Protein AF-A0A5E7AUZ4-F1 (afdb_monomer)

InterPro domains:
  IPR012318 Crp-type HTH domain [PF13545] (45-82)
  IPR014710 RmlC-like jelly roll fold [G3DSA:2.60.120.10] (1-84)
  IPR036390 Winged helix DNA-binding domain superfamily [SSF46785] (42-82)

pLDDT: mean 88.55, std 10.17, range [47.25, 98.25]

Radius of gyration: 17.31 Å; Cα contacts (8 Å, |Δi|>4): 40; chains: 1; bounding box: 34×29×51 Å

Mean predicted aligned error: 5.97 Å

Organism: Pseudomonas fluorescens (NCBI:txid294)

Structure (mmCIF, N/CA/C/O backbone):
data_AF-A0A5E7AUZ4-F1
#
_entry.id   AF-A0A5E7AUZ4-F1
#
loop_
_atom_site.group_PDB
_atom_site.id
_atom_site.type_symbol
_atom_site.label_atom_id
_atom_site.label_alt_id
_atom_site.label_comp_id
_atom_site.label_asym_id
_atom_site.label_entity_id
_atom_site.label_seq_id
_atom_site.pdbx_PDB_ins_code
_atom_site.Cartn_x
_atom_site.Cartn_y
_atom_site.Cartn_z
_atom_site.occupancy
_atom_site.B_iso_or_equiv
_atom_site.auth_seq_id
_atom_site.auth_comp_id
_atom_site.auth_asym_id
_atom_site.auth_atom_id
_atom_site.pdbx_PDB_model_num
ATOM 1 N N . MET A 1 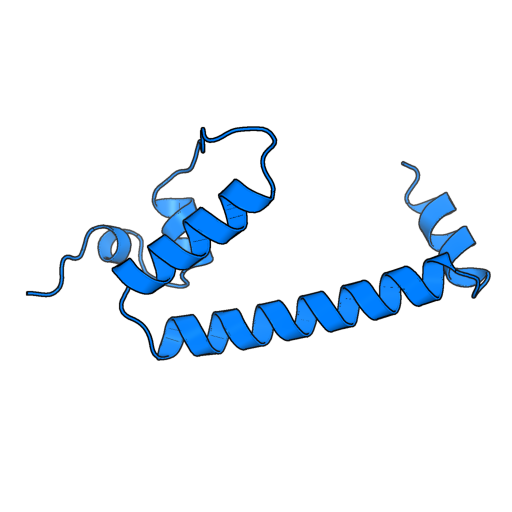1 ? -0.239 13.166 18.744 1.00 53.28 1 MET A N 1
ATOM 2 C CA . MET A 1 1 ? -1.424 12.480 19.301 1.00 53.28 1 MET A CA 1
ATOM 3 C C . MET A 1 1 ? -0.932 11.330 20.180 1.00 53.28 1 MET A C 1
ATOM 5 O O . MET A 1 1 ? -0.147 10.509 19.721 1.00 53.28 1 MET A O 1
ATOM 9 N N . GLU A 1 2 ? -1.253 11.363 21.471 1.00 64.38 2 GLU A N 1
ATOM 10 C CA . GLU A 1 2 ? -0.657 10.538 22.531 1.00 64.38 2 GLU A CA 1
ATOM 11 C C . GLU A 1 2 ? -0.968 9.042 22.339 1.00 64.38 2 GLU A C 1
ATOM 13 O O . GLU A 1 2 ? -2.113 8.627 22.501 1.00 64.38 2 GLU A O 1
ATOM 18 N N . ARG A 1 3 ? 0.042 8.202 22.049 1.00 81.69 3 ARG A N 1
ATOM 19 C CA . ARG A 1 3 ? -0.097 6.727 21.930 1.00 81.69 3 ARG A CA 1
ATOM 20 C C . ARG A 1 3 ? -0.919 6.099 23.071 1.00 81.69 3 ARG A C 1
ATOM 22 O O . ARG A 1 3 ? -1.580 5.086 22.865 1.00 81.69 3 ARG A O 1
ATOM 29 N N . ARG A 1 4 ? -0.867 6.708 24.261 1.00 88.19 4 ARG A N 1
ATOM 30 C CA . ARG A 1 4 ? -1.638 6.334 25.450 1.00 88.19 4 ARG A CA 1
ATOM 31 C C . ARG A 1 4 ? -3.144 6.582 25.288 1.00 88.19 4 ARG A C 1
ATOM 33 O O . ARG A 1 4 ? -3.897 5.630 25.438 1.00 88.19 4 ARG A O 1
ATOM 40 N N . ARG A 1 5 ? -3.572 7.786 24.886 1.00 90.00 5 ARG A N 1
ATOM 41 C CA . ARG A 1 5 ? -4.994 8.088 24.616 1.00 90.00 5 ARG A CA 1
ATOM 42 C C . ARG A 1 5 ? -5.584 7.178 23.547 1.00 90.00 5 ARG A C 1
ATOM 44 O O . ARG A 1 5 ? -6.702 6.710 23.694 1.00 90.00 5 ARG A O 1
ATOM 51 N N . LEU A 1 6 ? -4.817 6.889 22.494 1.00 88.25 6 LEU A N 1
ATOM 52 C CA . LEU A 1 6 ? -5.265 5.993 21.427 1.00 88.25 6 LEU A CA 1
ATOM 53 C C . LEU A 1 6 ? -5.564 4.579 21.955 1.00 88.25 6 LEU A C 1
ATOM 55 O O . LEU A 1 6 ? -6.582 3.991 21.604 1.00 88.25 6 LEU A O 1
ATOM 59 N N . LYS A 1 7 ? -4.687 4.047 22.819 1.00 89.00 7 LYS A N 1
ATOM 60 C CA . LYS A 1 7 ? -4.888 2.745 23.473 1.00 89.00 7 LYS A CA 1
ATOM 61 C C . LYS A 1 7 ? -6.058 2.768 24.453 1.00 89.00 7 LYS A C 1
ATOM 63 O O . LYS A 1 7 ? -6.820 1.811 24.494 1.00 89.00 7 LYS A O 1
ATOM 68 N N . GLU A 1 8 ? -6.197 3.839 25.23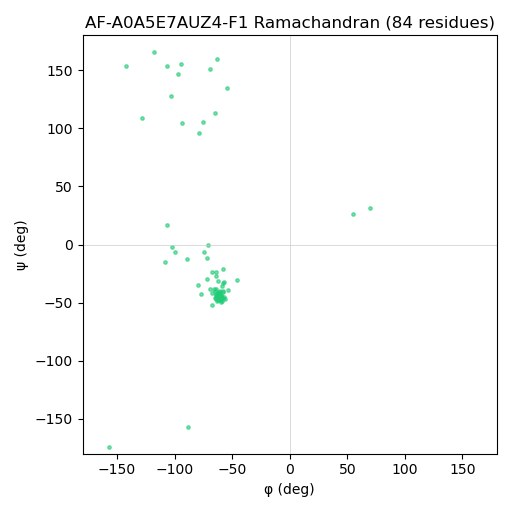0 1.00 92.75 8 GLU A N 1
ATOM 69 C CA . GLU A 1 8 ? -7.317 4.017 26.159 1.00 92.75 8 GLU A CA 1
ATOM 70 C C . GLU A 1 8 ? -8.659 4.021 25.410 1.00 92.75 8 GLU A C 1
ATOM 72 O O . GLU A 1 8 ? -9.546 3.258 25.775 1.00 92.75 8 GLU A O 1
ATOM 77 N N . GLU A 1 9 ? -8.786 4.787 24.321 1.00 91.75 9 GLU A N 1
ATOM 78 C CA . GLU A 1 9 ? -10.001 4.816 23.490 1.00 91.75 9 GLU A CA 1
ATOM 79 C C . GLU A 1 9 ? -10.274 3.490 22.772 1.00 91.75 9 GLU A C 1
ATOM 81 O O . GLU A 1 9 ? -11.417 3.043 22.705 1.00 91.75 9 GLU A O 1
ATOM 86 N N . PHE A 1 10 ? -9.235 2.808 22.286 1.00 90.81 10 PHE A N 1
ATOM 87 C CA . PHE A 1 10 ? -9.382 1.466 21.720 1.00 90.81 10 PHE A CA 1
ATOM 88 C C . PHE A 1 10 ? -9.932 0.469 22.756 1.00 90.81 10 PHE A C 1
ATOM 90 O O . PHE A 1 10 ? -10.879 -0.264 22.477 1.00 90.81 10 PHE A O 1
ATOM 97 N N . ASN A 1 11 ? -9.398 0.491 23.983 1.00 93.06 11 ASN A N 1
ATOM 98 C CA . ASN A 1 11 ? -9.809 -0.395 25.078 1.00 93.06 11 ASN A CA 1
ATOM 99 C C . ASN A 1 11 ? -11.192 -0.065 25.658 1.00 93.06 11 ASN A C 1
ATOM 101 O O . ASN A 1 11 ? -11.746 -0.863 26.415 1.00 93.06 11 ASN A O 1
ATOM 105 N N . ARG A 1 12 ? -11.779 1.083 25.308 1.00 93.44 12 ARG A N 1
ATOM 106 C CA . ARG A 1 12 ? -13.178 1.397 25.635 1.00 93.44 12 ARG A CA 1
ATOM 107 C C . ARG A 1 12 ? -14.174 0.630 24.766 1.00 93.44 12 ARG A C 1
ATOM 109 O O . ARG A 1 12 ? -15.365 0.698 25.038 1.00 93.44 12 ARG A O 1
ATOM 116 N N . HIS A 1 13 ? -13.701 -0.104 23.753 1.00 89.75 13 HIS A N 1
ATOM 117 C CA . HIS A 1 13 ? -14.523 -0.909 22.844 1.00 89.75 13 HIS A CA 1
ATOM 118 C C . HIS A 1 13 ? -15.650 -0.114 22.152 1.00 89.75 13 HIS A C 1
ATOM 120 O O . HIS A 1 13 ? -16.670 -0.678 21.764 1.00 89.75 13 HIS A O 1
ATOM 126 N N . GLY A 1 14 ? -15.463 1.201 21.994 1.00 90.75 14 GLY A N 1
ATOM 127 C CA . GLY A 1 14 ? -16.391 2.093 21.296 1.00 90.75 14 GLY A CA 1
ATOM 128 C C . GLY A 1 14 ? -16.116 2.184 19.791 1.00 90.75 14 GLY A C 1
ATOM 129 O O . GLY A 1 14 ? -15.470 1.321 19.195 1.00 90.75 14 GLY A O 1
ATOM 130 N N . GLU A 1 15 ? -16.557 3.274 19.162 1.00 93.19 15 GLU A N 1
ATOM 131 C CA . GLU A 1 15 ? -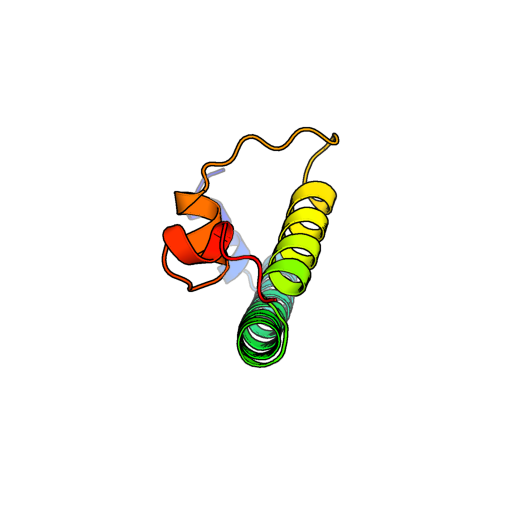16.419 3.489 17.710 1.00 93.19 15 GLU A CA 1
ATOM 132 C C . GLU A 1 15 ? -14.967 3.435 17.216 1.00 93.19 15 GLU A C 1
ATOM 134 O O . GLU A 1 15 ? -14.704 2.951 16.115 1.00 93.19 15 GLU A O 1
ATOM 139 N N . MET A 1 16 ? -14.009 3.854 18.049 1.00 93.00 16 MET A N 1
ATOM 140 C CA . MET A 1 16 ? -12.586 3.800 17.717 1.00 93.00 16 MET A CA 1
ATOM 141 C C . MET A 1 16 ? -12.098 2.366 17.461 1.00 93.00 16 MET A C 1
ATOM 143 O O . MET A 1 16 ? -11.328 2.140 16.527 1.00 93.00 16 MET A O 1
ATOM 147 N N . LEU A 1 17 ? -12.562 1.389 18.250 1.00 94.50 17 LEU A N 1
ATOM 148 C CA . LEU A 1 17 ? -12.230 -0.024 18.049 1.00 94.50 17 LEU A CA 1
ATOM 149 C C . LEU A 1 17 ? -12.768 -0.513 16.700 1.00 94.50 17 LEU A C 1
ATOM 151 O O . LEU A 1 17 ? -12.027 -1.105 15.918 1.00 94.50 17 LEU A O 1
ATOM 155 N N . LEU A 1 18 ? -14.039 -0.230 16.403 1.00 95.19 18 LEU A N 1
ATOM 156 C CA . LEU A 1 18 ? -14.663 -0.634 15.141 1.00 95.19 18 LEU A CA 1
ATOM 157 C C . LEU A 1 18 ? -13.972 0.008 13.933 1.00 95.19 18 LEU A C 1
ATOM 159 O O . LEU A 1 18 ? -13.726 -0.673 12.936 1.00 95.19 18 LEU A O 1
ATOM 163 N N . LEU A 1 19 ? -13.620 1.293 14.026 1.00 95.19 19 LEU A N 1
ATOM 164 C CA . LEU A 1 19 ? -12.879 1.997 12.985 1.00 95.19 19 LEU A CA 1
ATOM 165 C C . LEU A 1 19 ? -11.500 1.368 12.762 1.00 95.19 19 LEU A C 1
ATOM 167 O O . LEU A 1 19 ? -11.126 1.117 11.617 1.00 95.19 19 LEU A O 1
ATOM 171 N N . MET A 1 20 ? -10.767 1.061 13.837 1.00 95.19 20 MET A N 1
ATOM 172 C CA . MET A 1 20 ? -9.473 0.387 13.734 1.00 95.19 20 MET A CA 1
ATOM 173 C C . MET A 1 20 ? -9.592 -1.007 13.123 1.00 95.19 20 MET A C 1
ATOM 175 O O . MET A 1 20 ? -8.805 -1.332 12.243 1.00 95.19 20 MET A O 1
ATOM 179 N N . LEU A 1 21 ? -10.578 -1.813 13.523 1.00 95.88 21 LEU A N 1
ATOM 180 C CA . LEU A 1 21 ? -10.781 -3.151 12.958 1.00 95.88 21 LEU A CA 1
ATOM 181 C C . LEU A 1 21 ? -11.104 -3.092 11.460 1.00 95.88 21 LEU A C 1
ATOM 183 O O . LEU A 1 21 ? -10.519 -3.838 10.675 1.00 95.88 21 LEU A O 1
ATOM 187 N N . ARG A 1 22 ? -11.976 -2.164 11.044 1.00 97.06 22 ARG A N 1
ATOM 188 C CA . ARG A 1 22 ? -12.276 -1.932 9.621 1.00 97.06 22 ARG A CA 1
ATOM 189 C C . ARG A 1 22 ? -11.042 -1.471 8.855 1.00 97.06 22 ARG A C 1
ATOM 191 O O . ARG A 1 22 ? -10.786 -1.966 7.760 1.00 97.06 22 ARG A O 1
ATOM 198 N N . TYR A 1 23 ? -10.258 -0.566 9.438 1.00 95.88 23 TYR A N 1
ATOM 199 C CA . TYR A 1 23 ? -8.997 -0.121 8.855 1.00 95.88 23 TYR A CA 1
ATOM 200 C C . TYR A 1 23 ? -8.000 -1.277 8.717 1.00 95.88 23 TYR A C 1
ATOM 202 O O . TYR A 1 23 ? -7.419 -1.451 7.652 1.00 95.88 23 TYR A O 1
ATOM 210 N N . THR A 1 24 ? -7.842 -2.117 9.743 1.00 97.56 24 THR A N 1
ATOM 211 C CA . THR A 1 24 ? -6.982 -3.305 9.697 1.00 97.56 24 THR A CA 1
ATOM 212 C C . THR A 1 24 ? -7.426 -4.272 8.604 1.00 97.56 24 THR A C 1
ATOM 214 O O . THR A 1 24 ? -6.589 -4.738 7.836 1.00 97.56 24 THR A O 1
ATOM 217 N N . GLN A 1 25 ? -8.727 -4.537 8.470 1.00 98.25 25 GLN A N 1
ATOM 218 C CA . GLN A 1 25 ? -9.252 -5.388 7.402 1.00 98.25 25 GLN A CA 1
ATOM 219 C C . GLN A 1 25 ? -8.974 -4.799 6.010 1.00 98.25 25 GLN A C 1
ATOM 221 O O . GLN A 1 25 ? -8.521 -5.515 5.112 1.00 98.25 25 GLN A O 1
ATOM 226 N N . ALA A 1 26 ? -9.210 -3.497 5.829 1.00 96.69 26 ALA A N 1
ATOM 227 C CA . ALA A 1 26 ? -8.915 -2.804 4.578 1.00 96.69 26 ALA A CA 1
ATOM 228 C C . ALA A 1 26 ? -7.414 -2.852 4.253 1.00 96.69 26 ALA A C 1
ATOM 230 O O . ALA A 1 26 ? -7.038 -3.132 3.116 1.00 96.69 26 ALA A O 1
ATOM 231 N N . LEU A 1 27 ? -6.559 -2.660 5.259 1.00 95.75 27 LEU A N 1
ATOM 232 C CA . LEU A 1 27 ? -5.109 -2.711 5.114 1.00 95.75 27 LEU A CA 1
ATOM 233 C C . LEU A 1 27 ? -4.625 -4.112 4.722 1.00 95.75 27 LEU A C 1
ATOM 235 O O . LEU A 1 27 ? -3.846 -4.240 3.783 1.00 95.75 27 LEU A O 1
ATOM 239 N N . ILE A 1 28 ? -5.123 -5.166 5.375 1.00 97.88 28 ILE A N 1
ATOM 240 C CA . ILE A 1 28 ? -4.800 -6.558 5.016 1.00 97.88 28 ILE A CA 1
ATOM 241 C C . ILE A 1 28 ? -5.231 -6.853 3.575 1.00 97.88 28 ILE A C 1
ATOM 243 O O . ILE A 1 28 ? -4.466 -7.434 2.806 1.00 97.88 28 ILE A O 1
ATOM 247 N N . THR A 1 29 ? -6.426 -6.404 3.187 1.00 96.69 29 THR A N 1
ATOM 248 C CA . THR A 1 29 ? -6.938 -6.565 1.818 1.00 96.69 29 THR A CA 1
ATOM 249 C C . THR A 1 29 ? -6.040 -5.851 0.806 1.00 96.69 29 THR A C 1
ATOM 251 O O . THR A 1 29 ? -5.671 -6.428 -0.217 1.00 96.69 29 THR A O 1
ATOM 254 N N . GLN A 1 30 ? -5.621 -4.621 1.115 1.00 93.19 30 GLN A N 1
ATOM 255 C CA . GLN A 1 30 ? -4.696 -3.856 0.285 1.00 93.19 30 GLN A CA 1
ATOM 256 C C . GLN A 1 30 ? -3.348 -4.576 0.142 1.00 93.19 30 GLN A C 1
ATOM 258 O O . GLN A 1 30 ? -2.848 -4.700 -0.972 1.00 93.19 30 GLN A O 1
ATOM 263 N N . MET A 1 31 ? -2.777 -5.079 1.241 1.00 93.06 31 MET A N 1
ATOM 264 C CA . MET A 1 31 ? -1.507 -5.813 1.233 1.00 93.06 31 MET A CA 1
ATOM 265 C C . MET A 1 31 ? -1.588 -7.081 0.379 1.00 93.06 31 MET A C 1
ATOM 267 O O . MET A 1 31 ? -0.713 -7.314 -0.456 1.00 93.06 31 MET A O 1
ATOM 271 N N . ALA A 1 32 ? -2.653 -7.871 0.544 1.00 94.94 32 ALA A N 1
ATOM 272 C CA . ALA A 1 32 ? -2.880 -9.075 -0.248 1.00 9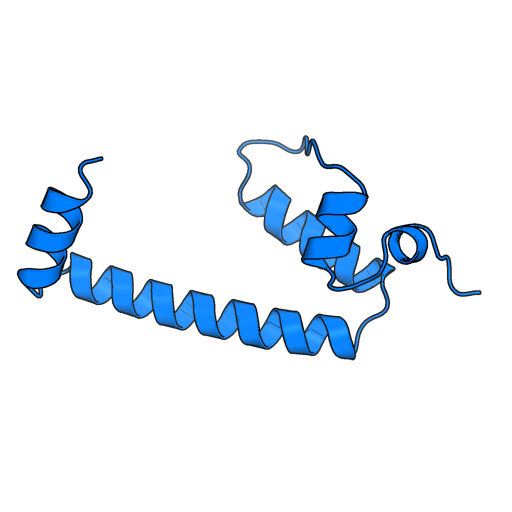4.94 32 ALA A CA 1
ATOM 273 C C . ALA A 1 32 ? -2.983 -8.746 -1.744 1.00 94.94 32 ALA A C 1
ATOM 275 O O . ALA A 1 32 ? -2.351 -9.403 -2.572 1.00 94.94 32 ALA A O 1
ATOM 276 N N . GLN A 1 33 ? -3.720 -7.690 -2.099 1.00 93.06 33 GLN A N 1
ATOM 277 C CA . GLN A 1 33 ? -3.854 -7.302 -3.495 1.00 93.06 33 GLN A CA 1
ATOM 278 C C . GLN A 1 33 ? -2.555 -6.751 -4.086 1.00 93.06 33 GLN A C 1
ATOM 280 O O . GLN A 1 33 ? -2.243 -7.073 -5.228 1.00 93.06 33 GLN A O 1
ATOM 285 N N . THR A 1 34 ? -1.773 -5.976 -3.330 1.00 91.50 34 THR A N 1
ATOM 286 C CA . THR A 1 34 ? -0.438 -5.540 -3.765 1.00 91.50 34 THR A CA 1
ATOM 287 C C . THR A 1 34 ? 0.453 -6.743 -4.069 1.00 91.50 34 THR A C 1
ATOM 289 O O . THR A 1 34 ? 1.043 -6.793 -5.141 1.00 91.50 34 THR A O 1
ATOM 292 N N . ALA A 1 35 ? 0.482 -7.764 -3.206 1.00 91.56 35 ALA A N 1
ATOM 293 C CA . ALA A 1 35 ? 1.270 -8.973 -3.455 1.00 91.56 35 ALA A CA 1
ATOM 294 C C . ALA A 1 35 ? 0.830 -9.718 -4.732 1.00 91.56 35 ALA A C 1
ATOM 296 O O . ALA A 1 35 ? 1.668 -10.153 -5.523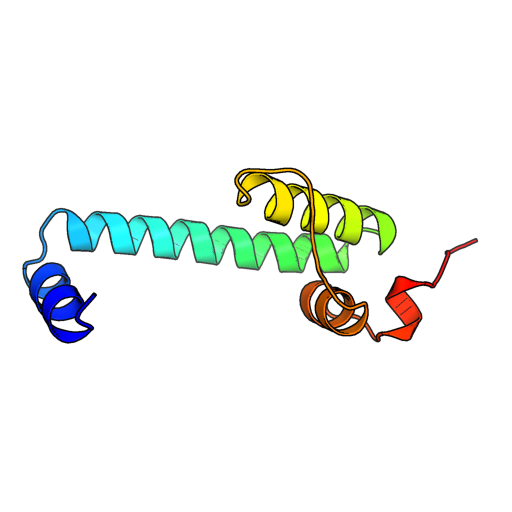 1.00 91.56 35 ALA A O 1
ATOM 297 N N . VAL A 1 36 ? -0.483 -9.833 -4.969 1.00 93.19 36 VAL A N 1
ATOM 298 C CA . VAL A 1 36 ? -1.021 -10.436 -6.200 1.00 93.19 36 VAL A CA 1
ATOM 299 C C . VAL A 1 36 ? -0.646 -9.604 -7.426 1.00 93.19 36 VAL A C 1
ATOM 301 O O . VAL A 1 36 ? -0.176 -10.170 -8.412 1.00 93.19 36 VAL A O 1
ATOM 304 N N . CYS A 1 37 ? -0.812 -8.281 -7.376 1.00 92.12 37 CYS A N 1
ATOM 305 C CA . CYS A 1 37 ? -0.454 -7.392 -8.480 1.00 92.12 37 CYS A CA 1
ATOM 306 C C . CYS A 1 37 ? 1.042 -7.461 -8.800 1.00 92.12 37 CYS A C 1
ATOM 308 O O . CYS A 1 37 ? 1.390 -7.580 -9.971 1.00 92.12 37 CYS A O 1
ATOM 310 N N . ASN A 1 38 ? 1.912 -7.468 -7.786 1.00 89.50 38 ASN A N 1
ATOM 311 C CA . ASN A 1 38 ? 3.360 -7.528 -7.994 1.00 89.50 38 ASN A CA 1
ATOM 312 C C . ASN A 1 38 ? 3.806 -8.837 -8.658 1.00 89.50 38 ASN A C 1
ATOM 314 O O . ASN A 1 38 ? 4.813 -8.870 -9.358 1.00 89.50 38 ASN A O 1
ATOM 318 N N . ARG A 1 39 ? 3.042 -9.921 -8.471 1.00 88.81 39 ARG A N 1
ATOM 319 C CA . ARG A 1 39 ? 3.306 -11.208 -9.120 1.00 88.81 39 ARG A CA 1
ATOM 320 C C . ARG A 1 39 ? 2.819 -11.279 -10.570 1.00 88.81 39 ARG A C 1
ATOM 322 O O . ARG A 1 39 ? 3.427 -11.991 -11.360 1.00 88.81 39 ARG A O 1
ATOM 329 N N . HIS A 1 40 ? 1.705 -10.627 -10.901 1.00 93.38 40 HIS A N 1
ATOM 330 C CA . HIS A 1 40 ? 1.008 -10.854 -12.177 1.00 93.38 40 HIS A CA 1
ATOM 331 C C . HIS A 1 40 ? 1.133 -9.707 -13.181 1.00 93.38 40 HIS A C 1
ATOM 333 O O . HIS A 1 40 ? 0.803 -9.897 -14.347 1.00 93.38 40 HIS A O 1
ATOM 339 N N . HIS A 1 41 ? 1.561 -8.522 -12.752 1.00 92.94 41 HIS A N 1
ATOM 340 C CA . HIS A 1 41 ? 1.670 -7.353 -13.620 1.00 92.94 41 HIS A CA 1
ATOM 341 C C . HIS A 1 41 ? 3.129 -7.037 -13.955 1.00 92.94 41 HIS A C 1
ATOM 343 O O . HIS A 1 41 ? 4.031 -7.327 -13.173 1.00 92.94 41 HIS A O 1
ATOM 349 N N . SER A 1 42 ? 3.357 -6.397 -15.101 1.00 92.94 42 SER A N 1
ATOM 350 C CA . SER A 1 42 ? 4.665 -5.825 -15.456 1.00 92.94 42 SER A CA 1
ATOM 351 C C . SER A 1 42 ? 5.078 -4.714 -14.484 1.00 92.94 42 SER A C 1
ATOM 353 O O . SER A 1 42 ? 4.229 -4.115 -13.820 1.00 92.94 42 SER A O 1
ATOM 355 N N . ILE A 1 43 ? 6.375 -4.403 -14.424 1.00 90.44 43 ILE A N 1
ATOM 356 C CA . ILE A 1 43 ? 6.904 -3.347 -13.545 1.00 90.44 43 ILE A CA 1
ATOM 357 C C . ILE A 1 43 ? 6.244 -1.995 -13.847 1.00 90.44 43 ILE A C 1
ATOM 359 O O . ILE A 1 43 ? 5.832 -1.311 -12.913 1.00 90.44 43 ILE A O 1
ATOM 363 N N . ASP A 1 44 ? 6.032 -1.655 -15.122 1.00 91.44 44 ASP A N 1
ATOM 364 C CA . ASP A 1 44 ? 5.344 -0.421 -15.524 1.00 91.44 44 ASP A CA 1
ATOM 365 C C . ASP A 1 44 ? 3.913 -0.352 -14.977 1.00 91.44 44 ASP A C 1
ATOM 367 O O . ASP A 1 44 ? 3.504 0.650 -14.390 1.00 91.44 44 ASP A O 1
ATOM 371 N N . GLN A 1 45 ? 3.147 -1.440 -15.092 1.00 93.50 45 GLN A N 1
ATOM 372 C CA . GLN A 1 45 ? 1.785 -1.504 -14.554 1.00 93.50 45 GLN A CA 1
ATOM 373 C C . GLN A 1 45 ? 1.761 -1.398 -13.023 1.00 93.50 45 GLN A C 1
ATOM 375 O O . GLN A 1 45 ? 0.883 -0.738 -12.457 1.00 93.50 45 GLN A O 1
ATOM 380 N N . GLN A 1 46 ? 2.711 -2.047 -12.343 1.00 93.94 46 GLN A N 1
ATOM 381 C CA . GLN A 1 46 ? 2.849 -1.957 -10.889 1.00 93.94 46 GLN A CA 1
ATOM 382 C C . GLN A 1 46 ? 3.198 -0.528 -10.456 1.00 93.94 46 GLN A C 1
ATOM 384 O O . GLN A 1 46 ? 2.586 -0.001 -9.524 1.00 93.94 46 GLN A O 1
ATOM 389 N N . LEU A 1 47 ? 4.123 0.118 -11.169 1.00 92.25 47 LEU A N 1
ATOM 390 C CA . LEU A 1 47 ? 4.533 1.496 -10.935 1.00 92.25 47 LEU A CA 1
ATOM 391 C C . LEU A 1 47 ? 3.367 2.466 -11.141 1.00 92.25 47 LEU A C 1
ATOM 393 O O . LEU A 1 47 ? 3.105 3.278 -10.258 1.00 92.25 47 LEU A O 1
ATOM 397 N N . CYS A 1 48 ? 2.611 2.349 -12.238 1.00 93.44 48 CYS A N 1
ATOM 398 C CA . CYS A 1 48 ? 1.415 3.164 -12.468 1.00 93.44 48 CYS A CA 1
ATOM 399 C C . CYS A 1 48 ? 0.408 3.029 -11.320 1.00 93.44 48 CYS A C 1
ATOM 401 O O . CYS A 1 48 ? -0.080 4.034 -10.803 1.00 93.44 48 CYS A O 1
ATOM 403 N N . ARG A 1 49 ? 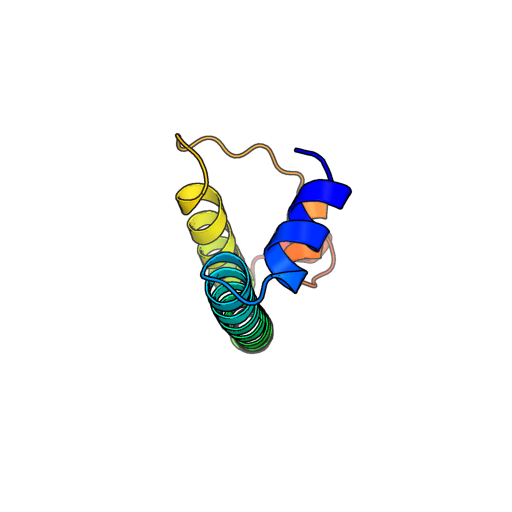0.125 1.795 -10.878 1.00 93.44 49 ARG A N 1
ATOM 404 C CA . ARG A 1 49 ? -0.774 1.547 -9.740 1.00 93.44 49 ARG A CA 1
ATOM 405 C C . ARG A 1 49 ? -0.247 2.192 -8.459 1.00 93.44 49 ARG A C 1
ATOM 407 O O . ARG A 1 49 ? -1.027 2.782 -7.714 1.00 93.44 49 ARG A O 1
ATOM 414 N N . TRP A 1 50 ? 1.049 2.064 -8.185 1.00 92.50 50 TRP A N 1
ATOM 415 C CA . TRP A 1 50 ? 1.669 2.644 -6.998 1.00 92.50 50 TRP A CA 1
ATOM 416 C C . TRP A 1 50 ? 1.614 4.175 -7.011 1.00 92.50 50 TRP A C 1
ATOM 418 O O . TRP A 1 50 ? 1.217 4.765 -6.008 1.00 92.50 50 TRP A O 1
ATOM 428 N N . LEU A 1 51 ? 1.929 4.805 -8.148 1.00 92.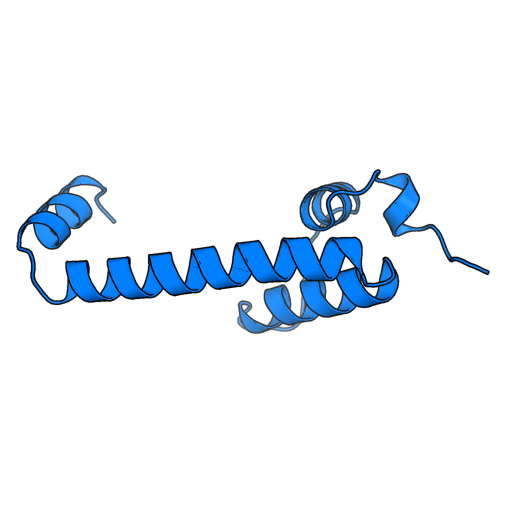75 51 LEU A N 1
ATOM 429 C CA . LEU A 1 51 ? 1.852 6.256 -8.321 1.00 92.75 51 LEU A CA 1
ATOM 430 C C . LEU A 1 51 ? 0.435 6.766 -8.059 1.00 92.75 51 LEU A C 1
ATOM 432 O O . LEU A 1 51 ? 0.268 7.674 -7.254 1.00 92.75 51 LEU A O 1
ATOM 436 N N . LEU A 1 52 ? -0.583 6.140 -8.659 1.00 92.31 52 LEU A N 1
ATOM 437 C CA . LEU A 1 52 ? -1.983 6.515 -8.437 1.00 92.31 52 LEU A CA 1
ATOM 438 C C . LEU A 1 52 ? -2.375 6.391 -6.958 1.00 92.31 52 LEU A C 1
ATOM 440 O O . LEU A 1 52 ? -2.891 7.339 -6.378 1.00 92.31 52 LEU A O 1
ATOM 444 N N . LEU A 1 53 ? -2.033 5.271 -6.309 1.00 90.25 53 LEU A N 1
ATOM 445 C CA . LEU A 1 53 ? -2.302 5.079 -4.880 1.00 90.25 53 LEU A CA 1
ATOM 446 C C . LEU A 1 53 ? -1.639 6.146 -3.999 1.00 90.25 53 LEU A C 1
ATOM 448 O O . LEU A 1 53 ? -2.188 6.499 -2.953 1.00 90.25 53 LEU A O 1
ATOM 452 N N . TYR A 1 54 ? -0.444 6.604 -4.362 1.00 90.50 54 TYR A N 1
ATOM 453 C CA . TYR A 1 54 ? 0.271 7.617 -3.595 1.00 90.50 54 TYR A CA 1
ATOM 454 C C . TYR A 1 54 ? -0.294 9.017 -3.843 1.00 90.50 54 TYR A C 1
ATOM 456 O O . TYR A 1 54 ? -0.502 9.761 -2.888 1.00 90.50 54 TYR A O 1
ATOM 464 N N . LEU A 1 55 ? -0.597 9.346 -5.099 1.00 92.62 55 LEU A N 1
ATOM 465 C CA . LEU A 1 55 ? -1.187 10.622 -5.499 1.00 92.62 55 LEU A CA 1
ATOM 466 C C . LEU A 1 55 ? -2.588 10.817 -4.908 1.00 92.62 55 LEU A C 1
ATOM 468 O O . LEU A 1 55 ? -2.871 11.897 -4.403 1.00 92.62 55 LEU A O 1
ATOM 472 N N . ASP A 1 56 ? -3.409 9.764 -4.832 1.00 91.56 56 ASP A N 1
ATOM 473 C CA . ASP A 1 56 ? -4.731 9.802 -4.179 1.00 91.56 56 ASP A CA 1
ATOM 474 C C . ASP A 1 56 ? -4.669 10.221 -2.697 1.00 91.56 56 ASP A C 1
ATOM 476 O O . ASP A 1 56 ? -5.670 10.624 -2.104 1.00 91.56 56 ASP A O 1
ATOM 480 N N . ARG A 1 57 ? -3.498 10.083 -2.063 1.00 89.44 57 ARG A N 1
ATOM 481 C CA . ARG A 1 57 ? -3.268 10.408 -0.648 1.00 89.44 57 ARG A CA 1
ATOM 482 C C . ARG A 1 57 ? -2.606 11.767 -0.450 1.00 89.44 57 ARG A C 1
ATOM 484 O O . ARG A 1 57 ? -2.451 12.195 0.696 1.00 89.44 57 ARG A O 1
ATOM 491 N N . LEU A 1 58 ? -2.198 12.428 -1.528 1.00 91.69 58 LEU A N 1
ATOM 492 C CA . LEU A 1 58 ? -1.567 13.735 -1.478 1.00 91.69 58 LEU A CA 1
ATOM 493 C C . LEU A 1 58 ? -2.596 14.837 -1.749 1.00 91.69 58 LEU A C 1
ATOM 495 O O . LEU A 1 58 ? -3.502 14.667 -2.558 1.00 91.69 58 LEU A O 1
ATOM 499 N N . PRO A 1 59 ? -2.444 16.012 -1.119 1.00 90.69 59 PRO A N 1
ATOM 500 C CA . PRO A 1 59 ? -3.273 17.175 -1.429 1.00 90.69 59 PRO A CA 1
ATOM 501 C C . PRO A 1 59 ? -2.954 17.804 -2.804 1.00 90.69 59 PRO A C 1
ATOM 503 O O . PRO A 1 59 ? -3.569 18.801 -3.168 1.00 90.69 59 PRO A O 1
ATOM 506 N N . GLY A 1 60 ? -1.989 17.261 -3.557 1.00 88.88 60 GLY A N 1
ATOM 507 C CA . GLY A 1 60 ? -1.533 17.765 -4.853 1.00 88.88 60 GLY A CA 1
ATOM 508 C C . GLY A 1 60 ? -0.871 16.668 -5.694 1.00 88.88 60 GLY A C 1
ATOM 509 O O . GLY A 1 60 ? -0.863 15.506 -5.299 1.00 88.88 60 GLY A O 1
ATOM 510 N N . ASN A 1 61 ? -0.304 17.038 -6.847 1.00 89.38 61 ASN A N 1
ATOM 511 C CA . ASN A 1 61 ? 0.198 16.084 -7.850 1.00 89.38 61 ASN A CA 1
ATOM 512 C C . ASN A 1 61 ? 1.736 15.985 -7.925 1.00 89.38 61 ASN A C 1
ATOM 514 O O . ASN A 1 61 ? 2.288 15.517 -8.919 1.00 89.38 61 ASN A O 1
ATOM 518 N N . GLU A 1 62 ? 2.439 16.466 -6.901 1.00 90.38 62 GLU A N 1
ATOM 519 C CA . GLU A 1 62 ? 3.899 16.394 -6.822 1.00 90.38 62 GLU A CA 1
ATOM 520 C C . GLU A 1 62 ? 4.321 15.291 -5.862 1.00 90.38 62 GLU A C 1
ATOM 522 O O . GLU A 1 62 ? 3.885 15.239 -4.712 1.00 90.38 62 GLU A O 1
ATOM 527 N N . LEU A 1 63 ? 5.193 14.409 -6.342 1.00 88.81 63 LEU A N 1
ATOM 528 C CA . LEU A 1 63 ? 5.624 13.236 -5.607 1.00 88.81 63 LEU A CA 1
ATOM 529 C C . LEU A 1 63 ? 7.159 13.176 -5.572 1.00 88.81 63 LEU A C 1
ATOM 531 O O . LEU A 1 63 ? 7.807 12.887 -6.576 1.00 88.81 63 LEU A O 1
ATOM 535 N N . THR A 1 64 ? 7.742 13.420 -4.395 1.00 90.44 64 THR A N 1
ATOM 536 C CA . THR A 1 64 ? 9.197 13.357 -4.176 1.00 90.44 64 THR A CA 1
ATOM 537 C C . THR A 1 64 ? 9.595 11.979 -3.661 1.00 90.44 64 THR A C 1
ATOM 539 O O . THR A 1 64 ? 9.378 11.660 -2.491 1.00 90.44 64 THR A O 1
ATOM 542 N N . VAL A 1 65 ? 10.181 11.150 -4.528 1.00 90.44 65 VAL A N 1
ATOM 543 C CA . VAL A 1 65 ? 10.542 9.753 -4.216 1.00 90.44 65 VAL A CA 1
ATOM 544 C C . VAL A 1 65 ? 11.865 9.402 -4.867 1.00 90.44 65 VAL A C 1
ATOM 546 O O . VAL A 1 65 ? 12.226 9.945 -5.910 1.00 90.44 65 VAL A O 1
ATOM 549 N N . THR A 1 66 ? 12.576 8.448 -4.280 1.00 92.31 66 THR A N 1
ATOM 550 C CA . THR A 1 66 ? 13.769 7.868 -4.896 1.00 92.31 66 THR A CA 1
ATOM 551 C C . THR A 1 66 ? 13.405 6.594 -5.654 1.00 92.31 66 THR A C 1
ATOM 553 O O . THR A 1 66 ? 12.445 5.903 -5.310 1.00 92.31 66 THR A O 1
ATOM 556 N N . GLN A 1 67 ? 14.214 6.230 -6.651 1.00 89.12 67 GLN A N 1
ATOM 557 C CA . GLN A 1 67 ? 14.088 4.920 -7.302 1.00 89.12 67 GLN A CA 1
ATOM 558 C C . GLN A 1 67 ? 14.235 3.762 -6.308 1.00 89.12 67 GLN A C 1
ATOM 560 O O . GLN A 1 67 ? 13.574 2.744 -6.458 1.00 89.12 67 GLN A O 1
ATOM 565 N N . GLU A 1 68 ? 15.057 3.932 -5.271 1.00 91.19 68 GLU A N 1
ATOM 566 C CA . GLU A 1 68 ? 15.211 2.950 -4.195 1.00 91.19 68 GLU A CA 1
ATOM 567 C C . GLU A 1 68 ? 13.900 2.744 -3.424 1.00 91.19 68 GLU A C 1
ATOM 569 O O . GLU A 1 68 ? 13.499 1.618 -3.145 1.00 91.19 68 GLU A O 1
ATOM 574 N N . LEU A 1 69 ? 13.185 3.830 -3.114 1.00 89.75 69 LEU A N 1
ATOM 575 C CA . LEU A 1 69 ? 11.884 3.738 -2.460 1.00 89.75 69 LEU A CA 1
ATOM 576 C C . LEU A 1 69 ? 10.863 3.033 -3.360 1.00 89.75 69 LEU A C 1
ATOM 578 O O . LEU A 1 69 ? 10.132 2.172 -2.882 1.00 89.75 69 LEU A O 1
ATOM 582 N N . ILE A 1 70 ? 10.846 3.344 -4.658 1.00 91.00 70 ILE A N 1
ATOM 583 C CA . ILE A 1 70 ? 9.981 2.657 -5.628 1.00 91.00 70 ILE A CA 1
ATOM 584 C C . ILE A 1 70 ? 10.301 1.159 -5.658 1.00 91.00 70 ILE A C 1
ATOM 586 O O . ILE A 1 70 ? 9.398 0.340 -5.523 1.00 91.00 70 ILE A O 1
ATOM 590 N N . ALA A 1 71 ? 11.578 0.796 -5.780 1.00 90.00 71 ALA A N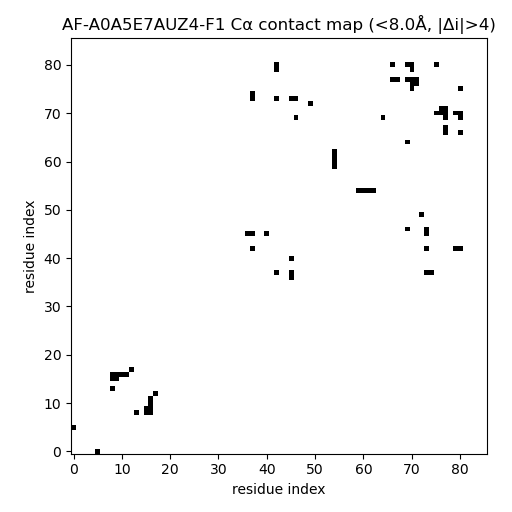 1
ATOM 591 C CA . ALA A 1 71 ? 12.019 -0.594 -5.835 1.00 90.00 71 ALA A CA 1
ATOM 592 C C . ALA A 1 71 ? 11.558 -1.387 -4.603 1.00 90.00 71 ALA A C 1
ATOM 594 O O . ALA A 1 71 ? 10.970 -2.460 -4.739 1.00 90.00 71 ALA A O 1
ATOM 595 N N . ASN A 1 72 ? 11.714 -0.800 -3.412 1.00 88.25 72 ASN A N 1
ATOM 596 C CA . ASN A 1 72 ? 11.233 -1.375 -2.157 1.00 88.25 72 ASN A CA 1
ATOM 597 C C . ASN A 1 72 ? 9.706 -1.546 -2.132 1.00 88.25 72 ASN A C 1
ATOM 599 O O . ASN A 1 72 ? 9.210 -2.572 -1.672 1.00 88.25 72 ASN A O 1
ATOM 603 N N . MET A 1 73 ? 8.954 -0.575 -2.654 1.00 88.00 73 MET A N 1
ATOM 604 C CA . MET A 1 73 ? 7.489 -0.644 -2.709 1.00 88.00 73 MET A CA 1
ATOM 605 C C . MET A 1 73 ? 6.969 -1.662 -3.732 1.00 88.00 73 MET A C 1
ATOM 607 O O . MET A 1 73 ? 5.899 -2.238 -3.531 1.00 88.00 73 MET A O 1
ATOM 611 N N . LEU A 1 74 ? 7.717 -1.899 -4.811 1.00 90.19 74 LEU A N 1
ATOM 612 C CA . LEU A 1 74 ? 7.388 -2.890 -5.837 1.00 90.19 74 LEU A CA 1
ATOM 613 C C . LEU A 1 74 ? 7.966 -4.286 -5.527 1.00 90.19 74 LEU A C 1
ATOM 615 O O . LEU A 1 74 ? 7.548 -5.274 -6.124 1.00 90.19 74 LEU A O 1
ATOM 619 N N . GLY A 1 75 ? 8.878 -4.404 -4.558 1.00 87.50 75 GLY A N 1
ATOM 620 C CA . GLY A 1 75 ? 9.537 -5.670 -4.221 1.00 87.50 75 GLY A CA 1
ATOM 621 C C . GLY A 1 75 ? 10.512 -6.142 -5.304 1.00 87.50 75 GLY A C 1
ATOM 622 O O . GLY A 1 75 ? 10.675 -7.344 -5.507 1.00 87.50 75 GLY A O 1
ATOM 623 N N . VAL A 1 76 ? 11.140 -5.202 -6.015 1.00 87.88 76 VAL A N 1
ATOM 624 C CA . VAL A 1 76 ? 12.105 -5.462 -7.095 1.00 87.88 76 VAL A CA 1
ATOM 625 C C . VAL A 1 76 ? 13.476 -4.889 -6.743 1.00 87.88 76 VAL A C 1
ATOM 627 O O . VAL A 1 76 ? 13.608 -4.069 -5.836 1.00 87.88 76 VAL A O 1
ATOM 630 N N . ARG A 1 77 ? 14.520 -5.298 -7.472 1.00 85.88 77 ARG A N 1
ATOM 631 C CA . ARG A 1 77 ? 15.824 -4.623 -7.386 1.00 85.88 77 ARG A CA 1
ATOM 632 C C . ARG A 1 77 ? 15.732 -3.228 -7.999 1.00 85.88 77 ARG A C 1
ATOM 634 O O . ARG A 1 77 ? 14.977 -3.027 -8.949 1.00 85.88 77 ARG A O 1
ATOM 641 N N . ARG A 1 78 ? 16.545 -2.288 -7.512 1.00 83.25 78 ARG A N 1
ATOM 642 C CA . ARG A 1 78 ? 16.574 -0.904 -8.006 1.00 83.25 78 ARG A CA 1
ATOM 643 C C . ARG A 1 78 ? 16.769 -0.817 -9.520 1.00 83.25 78 ARG A C 1
ATOM 645 O O . ARG A 1 78 ? 16.118 0.006 -10.156 1.00 83.25 78 ARG A O 1
ATOM 652 N N . GLU A 1 79 ? 17.610 -1.677 -10.100 1.00 83.06 79 GLU A N 1
ATOM 653 C CA . GLU A 1 79 ? 17.828 -1.697 -11.555 1.00 83.06 79 GLU A CA 1
ATOM 654 C C . GLU A 1 79 ? 16.550 -2.047 -12.333 1.00 83.06 79 GLU A C 1
ATOM 656 O O . GLU A 1 79 ? 16.329 -1.521 -13.419 1.00 83.06 79 GLU A O 1
ATOM 661 N N . GLY A 1 80 ? 15.676 -2.868 -11.740 1.00 77.19 80 GLY A N 1
ATOM 662 C CA . GLY A 1 80 ? 14.405 -3.292 -12.328 1.00 77.19 80 GLY A CA 1
ATOM 663 C C . GLY A 1 80 ? 13.416 -2.148 -12.548 1.00 77.19 80 GLY A C 1
ATOM 664 O O . GLY A 1 80 ? 12.568 -2.241 -13.423 1.00 77.19 80 GLY A O 1
ATOM 665 N N . VAL A 1 81 ? 13.539 -1.037 -11.812 1.00 76.12 81 VAL A N 1
ATOM 666 C CA . VAL A 1 81 ? 12.660 0.140 -11.970 1.00 76.12 81 VAL A CA 1
ATOM 667 C C . VAL A 1 81 ? 12.873 0.840 -13.320 1.00 76.12 81 VAL A C 1
ATOM 669 O O . VAL A 1 81 ? 11.974 1.516 -13.809 1.00 76.12 81 VAL A O 1
ATOM 672 N N . ASN A 1 82 ? 14.050 0.675 -13.927 1.00 72.88 82 ASN A N 1
ATOM 673 C CA . ASN A 1 82 ? 14.389 1.235 -15.237 1.00 72.88 82 ASN A CA 1
ATOM 674 C C . ASN A 1 82 ? 14.327 0.191 -16.364 1.00 72.88 82 ASN A C 1
ATOM 676 O O . ASN A 1 82 ? 14.609 0.529 -17.516 1.00 72.88 82 ASN A O 1
ATOM 680 N N . ASP A 1 83 ? 14.029 -1.065 -16.029 1.00 66.25 83 ASP A N 1
ATOM 681 C CA . ASP A 1 83 ? 14.130 -2.186 -16.950 1.00 66.25 83 ASP A CA 1
ATOM 682 C C . ASP A 1 83 ? 12.909 -2.194 -17.871 1.00 66.25 83 ASP A C 1
ATOM 684 O O . ASP A 1 83 ? 11.819 -2.649 -17.520 1.00 66.25 83 ASP A O 1
ATOM 688 N N . LYS A 1 84 ? 13.089 -1.607 -19.055 1.00 52.91 84 LYS A N 1
ATOM 689 C CA . LYS A 1 84 ? 12.096 -1.657 -20.120 1.00 52.91 84 LYS A CA 1
ATOM 690 C C . LYS A 1 84 ? 12.153 -3.049 -20.723 1.00 52.91 84 LYS A C 1
ATOM 692 O O . LYS A 1 84 ? 13.091 -3.367 -21.450 1.00 52.91 84 LYS A O 1
ATOM 697 N N . HIS A 1 85 ? 11.163 -3.877 -20.405 1.00 49.28 85 HIS A N 1
ATOM 698 C CA . HIS A 1 85 ? 10.954 -5.105 -21.162 1.00 49.28 85 HIS A CA 1
ATOM 699 C C . HIS A 1 85 ? 10.829 -4.750 -22.661 1.00 49.28 85 HIS A C 1
ATOM 701 O O . HIS A 1 85 ? 10.163 -3.755 -22.968 1.00 49.28 85 HIS A O 1
ATOM 707 N N . PRO A 1 86 ? 11.494 -5.485 -23.572 1.00 47.25 86 PRO A N 1
ATOM 708 C CA . PRO A 1 86 ? 11.302 -5.321 -25.011 1.00 47.25 86 PRO A CA 1
ATOM 709 C C . PRO A 1 86 ? 9.869 -5.648 -25.449 1.00 47.25 86 PRO A C 1
ATOM 711 O O . PRO A 1 86 ? 9.202 -6.464 -24.769 1.00 47.25 86 PRO A O 1
#

Nearest PDB structures (foldseek):
  4zs8-assembly1_A  TM=5.617E-01  e=4.315E+00  Streptomyces coelicolor A3(2)
  2ia2-assembly3_D  TM=4.780E-01  e=9.036E+00  Rhodococcus jostii RHA1

Solvent-accessible surface area (backbone atoms only — not comparable to full-atom values): 5187 Å² total; per-residue (Å²): 133,60,75,63,58,55,52,54,48,37,74,64,68,44,71,57,32,56,52,50,52,52,48,50,52,52,49,52,52,51,53,53,48,50,55,52,42,56,72,76,45,55,67,66,59,44,48,54,53,50,50,51,62,52,42,77,73,43,101,52,92,79,81,94,78,52,65,60,58,51,12,63,74,62,73,48,57,56,70,54,77,72,60,74,79,130

Sequence (86 aa):
MERRRLKEEFNRHGEMLLLMLRYTQALITQMAQTAV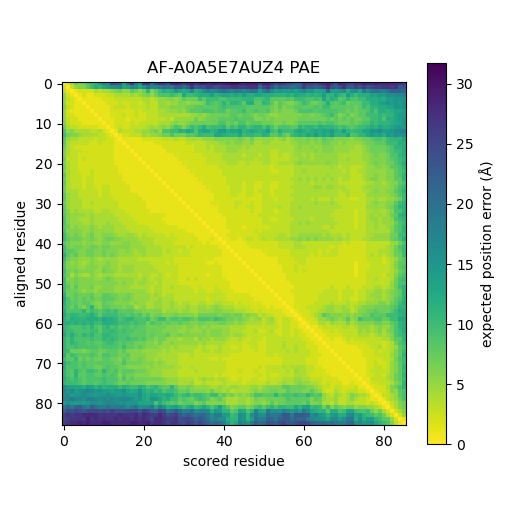CNRHHSIDQQLCRWLLLYLDRLPGNELTVTQELIANMLGVRREGVNDKHP

Foldseek 3Di:
DDPVVLVVVCVVVPPSVVVVVVVVVVVVVVVVVLVVCLVPDQLVVNLVVVLVVVQVVDPDNDDDDDLVRSCVSSVHPSVSNVDDDD

Secondary structure (DSSP, 8-state):
--HHHHHHHHHTTSHHHHHHHHHHHHHHHHHHHHHHHHHHS-HHHHHHHHHHHHHTTSSSS-----HHHHHHHHTS-GGGGG----